Protein 6DR4 (pdb70)

Foldseek 3Di:
DWDDDCVPDTDD/DWDDDCVPDTDD/DWDADCVPDIDD/DWDDDCVPDTDD

Structure (mmCIF, N/CA/C/O backbone):
data_6DR4
#
_entry.id   6DR4
#
_cell.length_a   57.685
_cell.length_b   57.685
_cell.length_c   94.683
_cell.angle_alpha   90.00
_cell.angle_beta   90.00
_cell.angle_gamma   120.00
#
_symmetry.space_group_name_H-M   'P 63 2 2'
#
loop_
_entity.id
_entity.type
_entity.pdbx_description
1 polymer ORN-CYS-VAL-PHE-MEA-CYS-GLU-ASP-ORN-ALA-VAL-ILE-GLY-LEU-ORN-VAL
2 non-polymer HEXANE-1,6-DIOL
3 water water
#
loop_
_atom_site.group_PDB
_atom_site.id
_atom_site.type_symbol
_atom_site.label_atom_id
_atom_site.label_alt_id
_atom_site.label_comp_id
_atom_site.label_asym_id
_atom_site.label_entity_id
_atom_site.label_seq_id
_atom_site.pdbx_PDB_ins_code
_atom_site.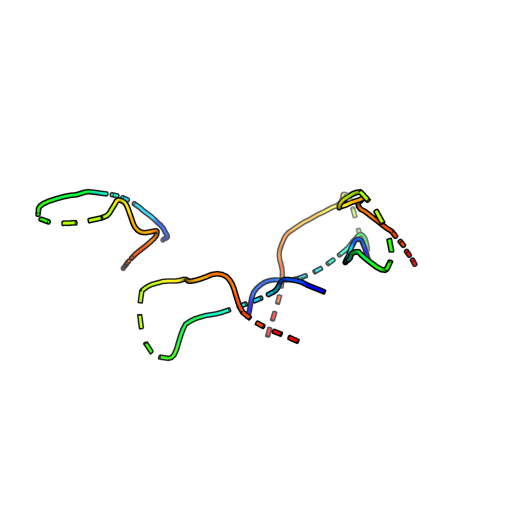Cartn_x
_atom_site.Cartn_y
_atom_site.Cartn_z
_atom_site.occupancy
_atom_site.B_iso_or_equiv
_atom_site.auth_seq_id
_atom_site.auth_comp_id
_atom_site.auth_asym_id
_atom_site.auth_atom_id
_atom_site.pdbx_PDB_model_num
ATOM 20 N N . CYS A 1 2 ? 4.220 20.546 50.839 1.00 64.81 2 CYS A N 1
ATOM 21 C CA . CYS A 1 2 ? 4.397 21.654 49.918 1.00 61.86 2 CYS A CA 1
ATOM 22 C C . CYS A 1 2 ? 3.860 21.305 48.534 1.00 50.81 2 CYS A C 1
ATOM 23 O O . CYS A 1 2 ? 3.750 20.136 48.166 1.00 50.61 2 CYS A O 1
ATOM 30 N N . VAL A 1 3 ? 3.515 22.344 47.781 1.00 46.88 3 VAL A N 1
ATOM 31 C CA . VAL A 1 3 ? 2.993 22.217 46.428 1.00 44.63 3 VAL A CA 1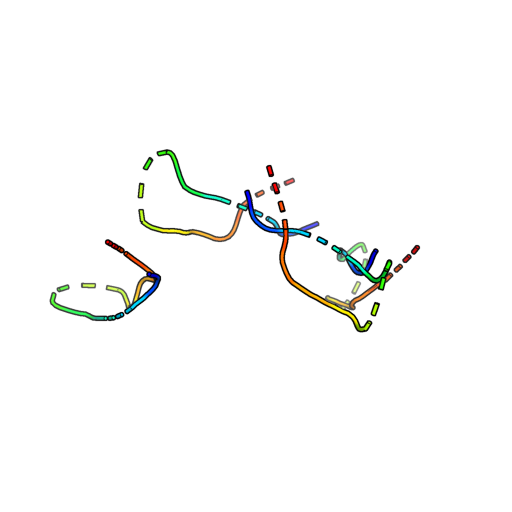
ATOM 32 C C . VAL A 1 3 ? 4.046 22.713 45.455 1.00 47.47 3 VAL A C 1
ATOM 33 O O . VAL A 1 3 ? 4.509 23.855 45.562 1.00 49.14 3 VAL A O 1
ATOM 46 N N . PHE A 1 4 ? 4.396 21.873 44.492 1.00 52.57 4 PHE A N 1
ATOM 47 C CA . PHE A 1 4 ? 5.388 22.219 43.487 1.00 54.53 4 PHE A CA 1
ATOM 48 C C . PHE A 1 4 ? 4.758 22.151 42.106 1.00 55.11 4 PHE A C 1
ATOM 49 O O . PHE A 1 4 ? 3.872 21.341 41.874 1.00 52.90 4 PHE A O 1
ATOM 89 N N . CYS A 1 6 ? 5.127 21.070 38.393 1.00 43.57 6 CYS A N 1
ATOM 90 C CA . CYS A 1 6 ? 5.959 20.171 37.605 1.00 41.79 6 CYS A CA 1
ATOM 91 C C . CYS A 1 6 ? 5.225 19.618 36.380 1.00 44.65 6 CYS A C 1
ATOM 92 O O . CYS A 1 6 ? 4.001 19.617 36.332 1.00 45.96 6 CYS A O 1
ATOM 99 N N . GLU A 1 7 ? 5.981 19.126 35.402 1.00 41.85 7 GLU A N 1
A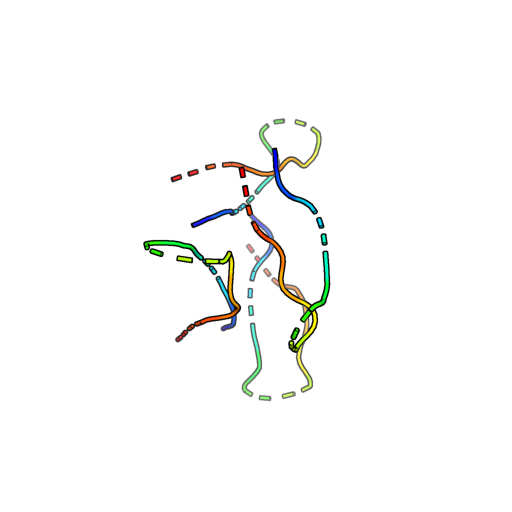TOM 100 C CA . GLU A 1 7 ? 5.409 18.543 34.200 1.00 40.81 7 GLU A CA 1
ATOM 101 C C . GLU A 1 7 ? 6.281 17.390 33.744 1.00 49.55 7 GLU A C 1
ATOM 102 O O . GLU A 1 7 ? 7.502 17.411 33.912 1.00 51.34 7 GLU A O 1
ATOM 114 N N . ASP A 1 8 ? 5.638 16.385 33.163 1.00 50.53 8 ASP A N 1
ATOM 115 C CA . ASP A 1 8 ? 6.337 15.208 32.680 1.00 55.54 8 ASP A CA 1
ATOM 116 C C . ASP A 1 8 ? 5.977 14.946 31.228 1.00 59.69 8 ASP A C 1
ATOM 117 O O . ASP A 1 8 ? 5.605 13.835 30.871 1.00 65.17 8 ASP A O 1
ATOM 143 N N . ALA A 1 10 ? 1.340 18.885 30.603 1.00 47.89 10 ALA A N 1
ATOM 144 C CA . ALA A 1 10 ? 0.639 19.673 31.613 1.00 46.06 10 ALA A CA 1
ATOM 145 C C . ALA A 1 10 ? 1.562 19.997 32.790 1.00 49.67 10 ALA A C 1
ATOM 146 O O . ALA A 1 10 ? 2.263 19.119 33.295 1.00 45.39 10 ALA A O 1
ATOM 153 N N . VAL A 1 11 ? 1.553 21.261 33.213 1.00 46.09 11 VAL A N 1
ATOM 154 C CA . VAL A 1 11 ? 2.292 21.723 34.387 1.00 50.50 11 VAL A CA 1
ATOM 155 C C . VAL A 1 11 ? 1.304 21.756 35.542 1.00 45.07 11 VAL A C 1
ATOM 156 O O . VAL A 1 11 ? 0.413 22.607 35.578 1.00 47.98 11 VAL A O 1
ATOM 169 N N . ILE A 1 12 ? 1.451 20.838 36.491 1.00 44.76 12 ILE A N 1
ATOM 170 C CA . ILE A 1 12 ? 0.446 20.645 37.526 1.00 46.48 12 ILE A CA 1
ATOM 171 C C . ILE A 1 12 ? 1.070 20.859 38.893 1.00 49.10 12 ILE A C 1
ATOM 172 O O . ILE A 1 12 ? 2.286 20.766 39.080 1.00 49.34 12 ILE A O 1
ATOM 188 N N . GLY A 1 13 ? 0.207 21.127 39.868 1.00 49.79 13 GLY A N 1
ATOM 189 C CA . GLY A 1 13 ? 0.661 21.228 41.240 1.00 46.78 13 GLY A CA 1
ATOM 190 C C . GLY A 1 13 ? 0.861 19.839 41.792 1.00 51.46 13 GLY A C 1
ATOM 191 O O . GLY A 1 13 ? 0.012 18.961 41.614 1.00 56.60 13 GLY A O 1
ATOM 195 N N . LEU A 1 14 ? 1.997 19.627 42.436 1.00 49.15 14 LEU A N 1
ATOM 196 C CA . LEU A 1 14 ? 2.282 18.338 43.063 1.00 57.13 14 LEU A CA 1
ATOM 197 C C . LEU A 1 14 ? 2.399 18.514 44.573 1.00 61.24 14 LEU A C 1
ATOM 198 O O . LEU A 1 14 ? 3.158 19.370 45.021 1.00 45.01 14 LEU A O 1
ATOM 233 N N . VAL A 1 16 ? 3.658 17.478 47.748 1.00 51.67 16 VAL A N 1
ATOM 234 C CA . VAL A 1 16 ? 4.704 16.659 48.372 1.00 60.59 16 VAL A CA 1
ATOM 235 C C . VAL A 1 16 ? 4.801 16.846 49.886 1.00 69.54 16 VAL A C 1
ATOM 236 O O . VAL A 1 16 ? 5.555 17.685 50.373 1.00 56.15 16 VAL A O 1
ATOM 268 N N . CYS B 1 2 ? 14.926 30.761 48.225 1.00 43.79 2 CYS C N 1
ATOM 269 C CA . CYS B 1 2 ? 13.804 30.335 47.395 1.00 35.86 2 CYS C CA 1
ATOM 270 C C . CYS B 1 2 ? 12.506 30.499 48.169 1.00 38.12 2 CYS C C 1
ATOM 271 O O . CYS B 1 2 ? 12.519 30.481 49.404 1.00 34.40 2 CYS C O 1
ATOM 278 N N . VAL B 1 3 ? 11.392 30.660 47.449 1.00 32.68 3 VAL C N 1
ATOM 279 C CA . VAL B 1 3 ? 10.061 30.693 48.046 1.00 39.42 3 VAL C CA 1
ATOM 280 C C . VAL B 1 3 ? 9.359 29.366 47.753 1.00 42.18 3 VAL C C 1
ATOM 281 O O . VAL B 1 3 ? 9.211 28.973 46.588 1.00 38.36 3 VAL C O 1
ATOM 294 N N . PHE B 1 4 ? 8.917 28.687 48.807 1.00 42.97 4 PHE C N 1
ATOM 295 C CA . PHE B 1 4 ? 8.167 27.441 48.674 1.00 45.63 4 PHE C CA 1
ATOM 296 C C . PHE B 1 4 ? 6.740 27.621 49.201 1.00 38.77 4 PHE C C 1
ATOM 297 O O . PHE B 1 4 ? 6.544 28.372 50.148 1.00 42.78 4 PHE C O 1
ATOM 337 N N . CYS B 1 6 ? 3.834 25.890 51.179 1.00 34.41 6 CYS C N 1
ATOM 338 C CA . CYS B 1 6 ? 3.653 24.755 52.084 1.00 43.30 6 CYS C CA 1
ATOM 339 C C . CYS B 1 6 ? 2.546 24.988 53.097 1.00 43.71 6 CYS C C 1
ATOM 340 O O . CYS B 1 6 ? 2.194 26.131 53.403 1.0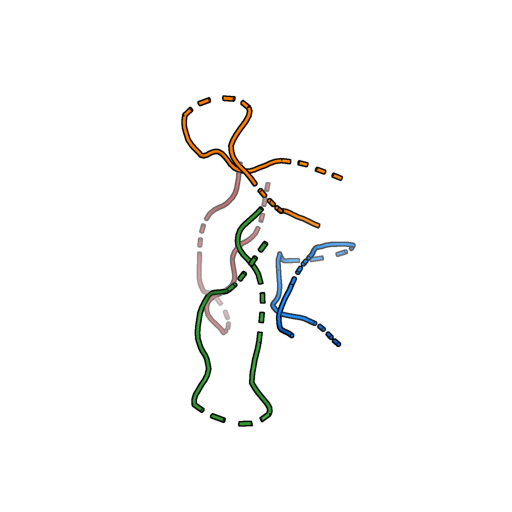0 45.21 6 CYS C O 1
ATOM 347 N N . GLU B 1 7 ? 2.031 23.890 53.640 1.00 45.37 7 GLU C N 1
ATOM 348 C CA . GLU B 1 7 ? 0.997 23.942 54.660 1.00 57.84 7 GLU C CA 1
ATOM 349 C C . GLU B 1 7 ? 1.251 22.850 55.678 1.00 63.44 7 GLU C C 1
ATOM 350 O O . GLU B 1 7 ? 1.671 21.746 55.322 1.00 61.68 7 GLU C O 1
ATOM 362 N N . ASP B 1 8 ? 0.981 23.166 56.939 1.00 74.23 8 ASP C N 1
ATOM 363 C CA . ASP B 1 8 ? 1.049 22.183 58.012 1.00 80.69 8 ASP C CA 1
ATOM 364 C C . ASP B 1 8 ? -0.313 22.089 58.705 1.00 76.96 8 ASP C C 1
ATOM 365 O O . ASP B 1 8 ? -0.461 22.463 59.868 1.00 80.95 8 ASP C O 1
ATOM 391 N N . ALA B 1 10 ? -3.457 26.659 56.722 1.00 57.44 10 ALA C N 1
ATOM 392 C CA . ALA B 1 10 ? -2.987 27.729 55.859 1.00 52.01 10 ALA C CA 1
ATOM 393 C C . ALA B 1 10 ? -1.925 27.200 54.914 1.00 45.41 10 ALA C C 1
ATOM 394 O O . ALA B 1 10 ? -1.065 26.401 55.298 1.00 45.59 10 ALA C O 1
ATOM 401 N N . VAL B 1 11 ? -2.019 27.638 53.667 1.00 43.67 11 VAL C N 1
ATOM 402 C CA . VAL B 1 11 ? -0.986 27.434 52.663 1.00 40.25 11 VAL C CA 1
ATOM 403 C C . VAL B 1 11 ? -0.269 28.767 52.497 1.00 39.71 11 VAL C C 1
ATOM 404 O O . VAL B 1 11 ? -0.874 29.752 52.057 1.00 41.13 11 VAL C O 1
ATOM 417 N N . ILE B 1 12 ? 1.008 28.813 52.860 1.00 41.10 12 ILE C N 1
ATOM 418 C CA . ILE B 1 12 ? 1.759 30.059 52.832 1.00 49.10 12 ILE C CA 1
ATOM 419 C C . ILE B 1 12 ? 3.084 29.857 52.118 1.00 37.43 12 IL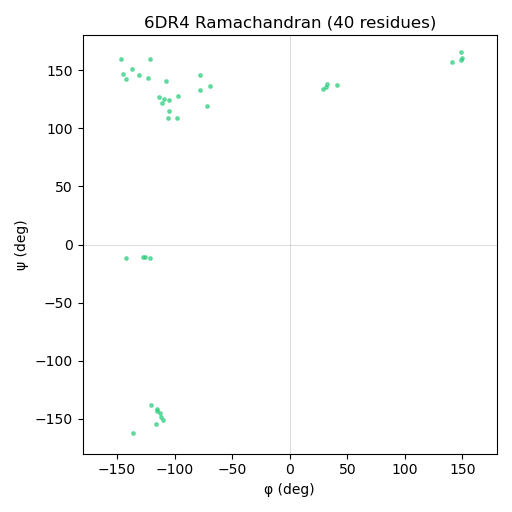E C C 1
ATOM 420 O O . ILE B 1 12 ? 3.708 28.794 52.198 1.00 36.97 12 ILE C O 1
ATOM 436 N N . GLY B 1 13 ? 3.523 30.895 51.420 1.00 36.99 13 GLY C N 1
ATOM 437 C CA . GLY B 1 13 ? 4.868 30.893 50.892 1.00 35.08 13 GLY C CA 1
ATOM 438 C C . GLY B 1 13 ? 5.885 31.003 52.015 1.00 37.18 13 GLY C C 1
ATOM 439 O O . GLY B 1 13 ? 5.714 31.770 52.965 1.00 41.05 13 GLY C O 1
ATOM 443 N N . LEU B 1 14 ? 6.933 30.198 51.921 1.00 36.75 14 LEU C N 1
ATOM 444 C CA . LEU B 1 14 ? 8.042 30.282 52.860 1.00 44.47 14 LEU C CA 1
ATOM 445 C C . LEU B 1 14 ? 9.305 30.791 52.154 1.00 44.47 14 LEU C C 1
ATOM 446 O O . LEU B 1 14 ? 9.690 30.237 51.124 1.00 46.16 14 LEU C O 1
ATOM 481 N N . VAL B 1 16 ? 12.795 30.657 52.051 1.00 47.52 16 VAL C N 1
ATOM 482 C CA . VAL B 1 16 ? 13.876 29.912 52.703 1.00 45.72 16 VAL C CA 1
ATOM 483 C C . VAL B 1 16 ? 15.204 30.443 52.211 1.00 47.70 16 VAL C C 1
ATOM 484 O O . VAL B 1 16 ? 15.754 29.980 51.212 1.00 42.38 16 VAL C O 1
ATOM 516 N N . CYS C 1 2 ? 10.370 20.611 37.187 1.00 64.96 2 CYS B N 1
ATOM 517 C CA . CYS C 1 2 ? 9.578 21.490 38.038 1.00 61.03 2 CYS B CA 1
ATOM 518 C C . CYS C 1 2 ? 10.055 22.932 37.889 1.00 56.43 2 CYS B C 1
ATOM 519 O O . CYS C 1 2 ? 11.139 23.173 37.349 1.00 51.27 2 CYS B O 1
ATOM 526 N N . VAL C 1 3 ? 9.257 23.886 38.376 1.00 50.61 3 VAL B N 1
ATOM 527 C CA . VAL C 1 3 ? 9.622 25.303 38.390 1.00 42.90 3 VAL B CA 1
ATOM 528 C C . VAL C 1 3 ? 9.780 25.744 39.837 1.00 54.67 3 VAL B C 1
ATOM 529 O O . VAL C 1 3 ? 8.865 25.565 40.651 1.00 47.94 3 VAL B O 1
ATOM 542 N N . PHE C 1 4 ? 10.927 26.338 40.147 1.00 45.58 4 PHE B N 1
ATOM 543 C CA . PHE C 1 4 ? 11.160 26.862 41.482 1.00 54.38 4 PHE B CA 1
ATOM 544 C C . PHE C 1 4 ? 11.245 28.391 41.450 1.00 51.78 4 PHE B C 1
ATOM 545 O O . PHE C 1 4 ? 11.635 28.978 40.442 1.00 45.96 4 PHE B O 1
ATOM 585 N N . CYS C 1 6 ? 13.017 31.433 43.072 1.00 37.92 6 CYS B N 1
ATOM 586 C CA . CYS C 1 6 ? 14.195 31.763 43.869 1.00 41.90 6 CYS B CA 1
ATOM 587 C C . CYS C 1 6 ? 14.791 33.079 43.383 1.00 38.41 6 CYS B C 1
ATOM 588 O O . CYS C 1 6 ? 14.566 33.482 42.248 1.00 46.64 6 CYS B O 1
ATOM 595 N N . GLU C 1 7 ? 15.545 33.746 44.243 1.00 43.69 7 GLU B N 1
ATOM 596 C CA . GLU C 1 7 ? 16.255 34.961 43.879 1.00 48.81 7 GLU B CA 1
ATOM 597 C C . GLU C 1 7 ? 17.745 34.676 43.785 1.00 56.07 7 GLU B C 1
ATOM 598 O O . GLU C 1 7 ? 18.291 33.927 44.599 1.00 55.88 7 GLU B O 1
ATOM 610 N N . AS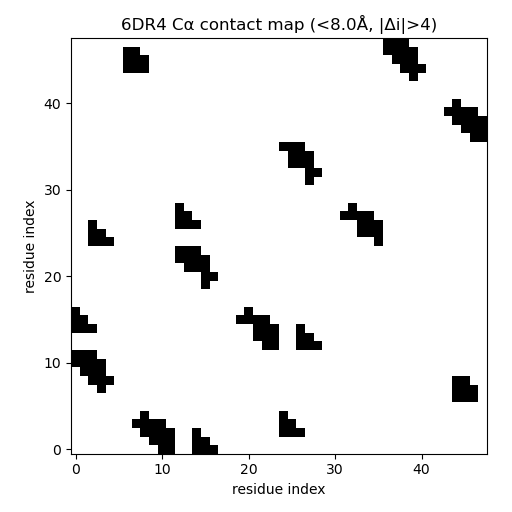P C 1 8 ? 18.393 35.269 42.787 1.00 61.02 8 ASP B N 1
ATOM 611 C CA . ASP C 1 8 ? 19.845 35.180 42.639 1.00 62.60 8 ASP B CA 1
ATOM 612 C C . ASP C 1 8 ? 20.429 36.585 42.548 1.00 71.25 8 ASP B C 1
ATOM 613 O O . ASP C 1 8 ? 20.363 37.223 41.500 1.00 89.63 8 ASP B O 1
ATOM 639 N N . ALA C 1 10 ? 16.809 39.792 41.959 1.00 55.47 10 ALA B N 1
ATOM 640 C CA . ALA C 1 10 ? 15.584 39.461 41.244 1.00 57.57 10 ALA B CA 1
ATOM 641 C C . ALA C 1 10 ? 15.115 38.043 41.593 1.00 64.13 10 ALA B C 1
ATOM 642 O O . ALA C 1 10 ? 15.921 37.109 41.680 1.00 59.53 10 ALA B O 1
ATOM 649 N N . VAL C 1 11 ? 13.806 37.911 41.804 1.00 53.11 11 VAL B N 1
ATOM 650 C CA . VAL C 1 11 ? 13.161 36.631 42.059 1.00 45.65 11 VAL B CA 1
ATOM 651 C C . VAL C 1 11 ? 12.593 36.128 40.743 1.00 41.16 11 VAL B C 1
ATOM 652 O O . VAL C 1 11 ? 11.839 36.845 40.079 1.00 44.47 11 VAL B O 1
ATOM 665 N N . ILE C 1 12 ? 12.928 34.893 40.374 1.00 40.09 12 ILE B N 1
ATOM 666 C CA . ILE C 1 12 ? 12.577 34.382 39.055 1.00 33.96 12 ILE B CA 1
ATOM 667 C C . ILE C 1 12 ? 12.301 32.891 39.136 1.00 39.30 12 ILE B C 1
ATOM 668 O O . ILE C 1 12 ? 12.723 32.198 40.064 1.00 43.95 12 ILE B O 1
ATOM 684 N N . GLY C 1 13 ? 11.580 32.402 38.139 1.00 37.12 13 GLY B N 1
ATOM 685 C CA . GLY C 1 13 ? 11.355 30.984 38.039 1.00 49.14 13 GLY B CA 1
ATOM 686 C C . GLY C 1 13 ? 12.577 30.286 37.481 1.00 48.00 13 GLY B C 1
ATOM 687 O O . GLY C 1 13 ? 13.305 30.827 36.647 1.00 45.88 13 GLY B O 1
ATOM 691 N N . LEU C 1 14 ? 12.797 29.068 37.959 1.00 41.49 14 LEU B N 1
ATOM 692 C CA . LEU C 1 14 ? 13.904 28.264 37.493 1.00 45.65 14 LEU B CA 1
ATOM 693 C C . LEU C 1 14 ? 13.449 26.824 37.248 1.00 51.02 14 LEU B C 1
ATOM 694 O O . LEU C 1 14 ? 12.925 26.175 38.154 1.00 50.93 14 LEU B O 1
ATOM 729 N N . VAL C 1 16 ? 13.927 23.167 36.741 1.00 63.85 16 VAL B N 1
ATOM 730 C CA . VAL C 1 16 ? 14.877 22.125 37.114 1.00 70.40 16 VAL B CA 1
ATOM 731 C C . VAL C 1 16 ? 14.350 20.743 36.745 1.00 77.77 16 VAL B C 1
ATOM 732 O O . VAL C 1 16 ? 13.651 20.105 37.532 1.00 82.26 16 VAL B O 1
ATOM 764 N N . CYS D 1 2 ? 6.883 27.782 26.109 1.00 36.04 2 CYS D N 1
ATOM 765 C CA . CYS D 1 2 ? 6.108 28.647 26.9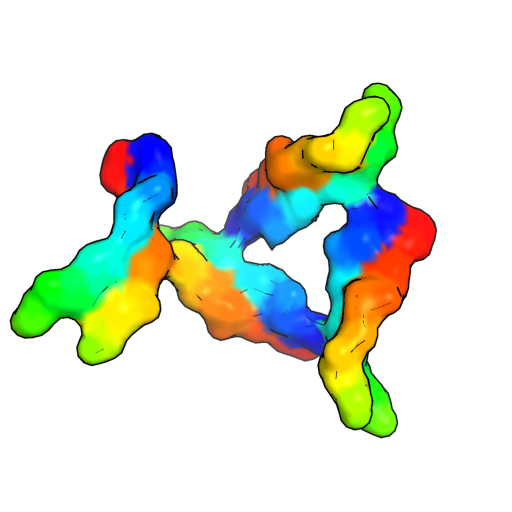74 1.00 38.02 2 CYS D CA 1
ATOM 766 C C . CYS D 1 2 ? 5.015 27.882 27.693 1.00 36.23 2 CYS D C 1
ATOM 767 O O . CYS D 1 2 ? 4.673 26.749 27.326 1.00 38.94 2 CYS D O 1
ATOM 774 N N . VAL D 1 3 ? 4.443 28.514 28.715 1.00 34.03 3 VAL D N 1
ATOM 775 C CA . VAL D 1 3 ? 3.326 27.949 29.460 1.00 32.05 3 VAL D CA 1
ATOM 776 C C . VAL D 1 3 ? 2.092 28.777 29.150 1.00 42.30 3 VAL D C 1
ATOM 777 O O . VAL D 1 3 ? 2.080 29.991 29.387 1.00 38.41 3 VAL D O 1
ATOM 790 N N . PHE D 1 4 ? 1.059 28.110 28.628 1.00 40.91 4 PHE D N 1
ATOM 791 C CA . PHE D 1 4 ? -0.224 28.733 28.359 1.00 40.39 4 PHE D CA 1
ATOM 792 C C . PHE D 1 4 ? -1.299 28.131 29.233 1.00 45.97 4 PHE D C 1
ATOM 793 O O . PHE D 1 4 ? -1.312 26.913 29.437 1.00 37.70 4 PHE D O 1
ATOM 833 N N . CYS D 1 6 ? -4.928 27.070 29.312 1.00 40.05 6 CYS D N 1
ATOM 834 C CA . CYS D 1 6 ? -6.036 26.821 28.398 1.00 45.70 6 CYS D CA 1
ATOM 835 C C . CYS D 1 6 ? -6.984 25.734 28.902 1.00 52.58 6 CYS D C 1
ATOM 836 O O . CYS D 1 6 ? -6.669 25.005 29.838 1.00 53.04 6 CYS D O 1
ATOM 843 N N . GLU D 1 7 ? -8.161 25.665 28.279 1.00 54.60 7 GLU D N 1
ATOM 844 C CA . GLU D 1 7 ? -9.183 24.687 28.618 1.00 62.44 7 GLU D CA 1
ATOM 845 C C . GLU D 1 7 ? -9.790 24.123 27.341 1.00 67.39 7 GLU D C 1
ATOM 846 O O . GLU D 1 7 ? -9.877 24.813 26.320 1.00 66.60 7 GLU D O 1
ATOM 858 N N . ASP D 1 8 ? -10.246 22.876 27.417 1.00 77.15 8 ASP D N 1
ATOM 859 C CA . ASP D 1 8 ? -10.886 22.230 26.275 1.00 80.09 8 ASP D CA 1
ATOM 860 C C . ASP D 1 8 ? -12.051 21.341 26.712 1.00 80.53 8 ASP D C 1
ATOM 861 O O . ASP D 1 8 ? -12.249 20.264 26.150 1.00 82.18 8 ASP D O 1
ATOM 887 N N . ALA D 1 10 ? -11.048 21.240 32.859 1.00 68.52 10 ALA D N 1
ATOM 888 C CA . ALA D 1 10 ? -9.831 21.592 33.569 1.00 64.07 10 ALA D CA 1
ATOM 889 C C . ALA D 1 10 ? 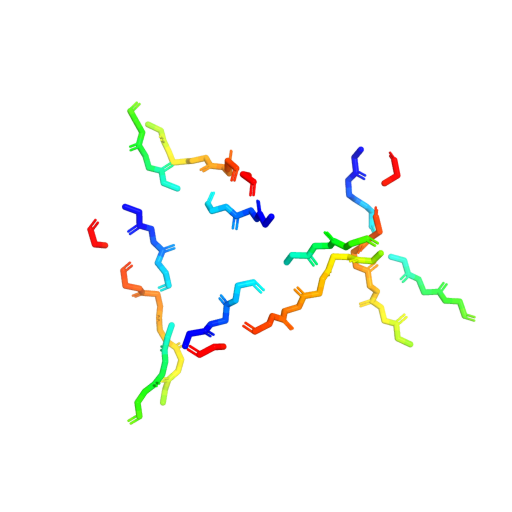-9.038 22.682 32.848 1.00 75.79 10 ALA D C 1
ATOM 890 O O . ALA D 1 10 ? -8.834 22.624 31.629 1.00 64.19 10 ALA D O 1
ATOM 897 N N . VAL D 1 11 ? -8.564 23.655 33.620 1.00 66.08 11 VAL D N 1
ATOM 898 C CA . VAL D 1 11 ? -7.761 24.751 33.100 1.00 59.17 11 VAL D CA 1
ATOM 899 C C . VAL D 1 11 ? -6.323 24.493 33.528 1.00 53.54 11 VAL D C 1
ATOM 900 O O . VAL D 1 11 ? -5.985 24.604 34.712 1.00 57.19 11 VAL D O 1
ATOM 913 N N . ILE D 1 12 ? -5.468 24.144 32.581 1.00 51.38 12 ILE D N 1
ATOM 914 C CA . ILE D 1 12 ? -4.138 23.663 32.914 1.00 57.42 12 ILE D CA 1
ATOM 915 C C . ILE D 1 12 ? -3.093 24.534 32.231 1.00 52.97 12 ILE D C 1
ATOM 916 O O . ILE D 1 12 ? -3.296 25.019 31.107 1.00 52.47 12 ILE D O 1
ATOM 932 N N . GLY D 1 13 ? -1.995 24.758 32.940 1.00 50.39 13 GLY D N 1
ATOM 933 C CA . GLY D 1 13 ? -0.813 25.315 32.324 1.00 39.68 13 GLY D CA 1
ATOM 934 C C . GLY D 1 13 ? -0.194 24.259 31.451 1.00 38.95 13 GLY D C 1
ATOM 935 O O . GLY D 1 13 ? 0.157 23.170 31.935 1.00 46.12 13 GLY D O 1
ATOM 939 N N . LEU D 1 14 ? -0.100 24.527 30.159 1.00 37.70 14 LEU D N 1
ATOM 940 C CA . LEU D 1 14 ? 0.471 23.586 29.219 1.00 43.83 14 LEU D CA 1
ATOM 941 C C . LEU D 1 14 ? 1.804 24.094 28.700 1.00 39.91 14 LEU D C 1
ATOM 942 O O . LEU D 1 14 ? 1.868 25.190 28.147 1.00 37.94 14 LEU D O 1
ATOM 977 N N . VAL D 1 16 ? 4.245 24.304 26.241 1.00 46.46 16 VAL D N 1
ATOM 978 C CA . VAL D 1 16 ? 4.204 24.198 24.792 1.00 47.27 16 VAL D CA 1
ATOM 979 C C . VAL D 1 16 ? 5.442 24.827 24.202 1.00 47.24 16 VAL D C 1
ATOM 980 O O . VAL D 1 16 ? 5.545 26.054 24.105 1.00 42.54 16 VAL D O 1
#

Solvent-accessible surface area: 5018 Å² total

B-factor: mean 65.52, std 18.85, range [32.05, 134.52]

Radius of gyration: 12.65 Å; Cα contacts (8 Å, |Δi|>4): 79; chains: 4; bounding box: 31×24×33 Å

Sequence (48 aa):
CVFCEDAVIGLVCVFCEDAVIGLVCVFCEDAVIGLVCVFCEDAVIGLV

Secondary structure (DSSP, 8-state):
-------B----/----B--B----/----B--B----/----B--B-B--